Protein AF-A0AAD7MF07-F1 (afdb_monomer)

pLDDT: mean 73.56, std 19.22, range [38.62, 97.31]

Nearest PDB structures (foldseek):
  8fze-assembly1_w  TM=4.022E-01  e=9.368E+00  Escherichia coli

Foldseek 3Di:
DDDDDDDDDDDDDDDDDDDDDDDDDPDPDPPPDPPPDPPPVVVVVVVVVVVVVVVVVVVVVVVVVVVVVVVVVDPVVVVVCCVVCVVVVLLVVLLVVVLVQVPDPDDDDDDPPDPSCVSCVPRDHDDDPVVVPD

Structure (mmCIF, N/CA/C/O backbone):
data_AF-A0AAD7MF07-F1
#
_entry.id   AF-A0AAD7MF07-F1
#
loop_
_atom_site.group_PDB
_atom_site.id
_atom_site.type_symbol
_atom_site.label_atom_id
_atom_site.label_alt_id
_atom_site.label_comp_id
_atom_site.label_asym_id
_atom_site.label_entity_id
_atom_site.label_seq_id
_atom_site.pdbx_PDB_ins_code
_atom_site.Cartn_x
_atom_site.Cartn_y
_atom_site.Cartn_z
_atom_site.occupancy
_atom_site.B_iso_or_equiv
_atom_site.auth_seq_id
_atom_site.auth_comp_id
_atom_site.auth_asym_id
_atom_site.auth_atom_id
_atom_site.pdbx_PDB_model_num
ATOM 1 N N . MET A 1 1 ? -30.002 -49.829 -16.518 1.00 40.81 1 MET A N 1
ATOM 2 C CA . MET A 1 1 ? -28.915 -50.614 -17.142 1.00 40.81 1 MET A CA 1
ATOM 3 C C . MET A 1 1 ? -27.963 -51.000 -16.016 1.00 40.81 1 MET A C 1
ATOM 5 O O . MET A 1 1 ? -27.456 -50.100 -15.365 1.00 40.81 1 MET A O 1
ATOM 9 N N . ILE A 1 2 ? -27.848 -52.290 -15.692 1.00 48.66 2 ILE A N 1
ATOM 10 C CA . ILE A 1 2 ? -27.062 -52.847 -14.572 1.00 48.66 2 ILE A CA 1
ATOM 11 C C . ILE A 1 2 ? -26.135 -53.907 -15.175 1.00 48.66 2 ILE A C 1
ATOM 13 O O . ILE A 1 2 ? -26.689 -54.797 -15.810 1.00 48.66 2 ILE A O 1
ATOM 17 N N . ILE A 1 3 ? -24.810 -53.834 -14.960 1.00 43.62 3 ILE A N 1
ATOM 18 C CA . ILE A 1 3 ? -23.813 -54.937 -15.049 1.00 43.62 3 ILE A CA 1
ATOM 19 C C . ILE A 1 3 ? -22.625 -54.598 -14.090 1.00 43.62 3 ILE A C 1
ATOM 21 O O . ILE A 1 3 ? -22.372 -53.409 -13.895 1.00 43.62 3 ILE A O 1
ATOM 25 N N . PRO A 1 4 ? -21.954 -55.583 -13.436 1.00 46.69 4 PRO A N 1
ATOM 26 C CA . PRO A 1 4 ? -21.437 -55.481 -12.063 1.00 46.69 4 PRO A CA 1
ATOM 27 C C . PRO A 1 4 ? -19.895 -55.495 -11.883 1.00 46.69 4 PRO A C 1
ATOM 29 O O . PRO A 1 4 ? -19.124 -55.544 -12.834 1.00 46.69 4 PRO A O 1
ATOM 32 N N . THR A 1 5 ? -19.516 -55.471 -10.598 1.00 46.97 5 THR A N 1
ATOM 33 C CA . THR A 1 5 ? -18.254 -55.754 -9.882 1.00 46.97 5 THR A CA 1
ATOM 34 C C . THR A 1 5 ? -17.210 -56.671 -10.537 1.00 46.97 5 THR A C 1
ATOM 36 O O . THR A 1 5 ? -17.531 -57.773 -10.973 1.00 46.97 5 THR A O 1
ATOM 39 N N . ALA A 1 6 ? -15.929 -56.299 -10.380 1.00 46.38 6 ALA A N 1
ATOM 40 C CA . ALA A 1 6 ? -14.796 -57.226 -10.306 1.00 46.38 6 ALA A CA 1
ATOM 41 C C . ALA A 1 6 ? -13.878 -56.880 -9.111 1.00 46.38 6 ALA A C 1
ATOM 43 O O . ALA A 1 6 ? -13.458 -55.737 -8.939 1.00 46.38 6 ALA A O 1
ATOM 44 N N . GLN A 1 7 ? -13.623 -57.894 -8.281 1.00 48.31 7 GLN A N 1
ATOM 45 C CA . GLN A 1 7 ? -12.616 -57.966 -7.218 1.00 48.31 7 GLN A CA 1
ATOM 46 C C . GLN A 1 7 ? -11.201 -58.046 -7.812 1.00 48.31 7 GLN A C 1
ATOM 48 O O . GLN A 1 7 ? -11.035 -58.669 -8.857 1.00 48.31 7 GLN A O 1
ATOM 53 N N . ASN A 1 8 ? -10.182 -57.559 -7.095 1.00 43.56 8 ASN A N 1
ATOM 54 C CA . ASN A 1 8 ? -8.964 -58.352 -6.883 1.00 43.56 8 ASN A CA 1
ATOM 55 C C . ASN A 1 8 ? -8.132 -57.801 -5.717 1.00 43.56 8 ASN A C 1
ATOM 57 O O . ASN A 1 8 ? -7.810 -56.616 -5.684 1.00 43.56 8 ASN A O 1
ATOM 61 N N . GLY A 1 9 ? -7.794 -58.676 -4.770 1.00 38.62 9 GLY A N 1
ATOM 62 C CA . GLY A 1 9 ? -6.878 -58.405 -3.666 1.00 38.62 9 GLY A CA 1
ATOM 63 C C . GLY A 1 9 ? -5.569 -59.186 -3.790 1.00 38.62 9 GLY A C 1
ATOM 64 O O . GLY A 1 9 ? -5.500 -60.164 -4.526 1.00 38.62 9 GLY A O 1
ATOM 65 N N . ALA A 1 10 ? -4.563 -58.731 -3.042 1.00 46.41 10 ALA A N 1
ATOM 66 C CA . ALA A 1 10 ? -3.390 -59.447 -2.509 1.00 46.41 10 ALA A CA 1
ATOM 67 C C . ALA A 1 10 ? -2.619 -58.382 -1.696 1.00 46.41 10 ALA A C 1
ATOM 69 O O . ALA A 1 10 ? -2.257 -57.358 -2.264 1.00 46.41 10 ALA A O 1
ATOM 70 N N . ARG A 1 11 ? -2.538 -58.379 -0.357 1.00 39.69 11 ARG A N 1
ATOM 71 C CA . ARG A 1 11 ? -1.927 -59.331 0.595 1.00 39.69 11 ARG A CA 1
ATOM 72 C C . ARG A 1 11 ? -0.523 -59.766 0.169 1.00 39.69 11 ARG A C 1
ATOM 74 O O . ARG A 1 11 ? -0.373 -60.731 -0.569 1.00 39.69 11 ARG A O 1
ATOM 81 N N . ALA A 1 12 ? 0.471 -59.063 0.702 1.00 51.72 12 ALA A N 1
ATOM 82 C CA . ALA A 1 12 ? 1.787 -59.608 0.992 1.00 51.72 12 ALA A CA 1
ATOM 83 C C . ALA A 1 12 ? 2.045 -59.332 2.479 1.00 51.72 12 ALA A C 1
ATOM 85 O O . ALA A 1 12 ? 2.073 -58.179 2.907 1.00 51.72 12 ALA A O 1
ATOM 86 N N . GLU A 1 13 ? 2.092 -60.409 3.252 1.00 48.34 13 GLU A N 1
ATOM 87 C CA . GLU A 1 13 ? 2.632 -60.443 4.605 1.00 48.34 13 GLU A CA 1
ATOM 88 C C . GLU A 1 13 ? 4.133 -60.738 4.522 1.00 48.34 13 GLU A C 1
ATOM 90 O O . GLU A 1 13 ? 4.600 -61.295 3.528 1.00 48.34 13 GLU A O 1
ATOM 95 N N . ASP A 1 14 ? 4.790 -60.452 5.642 1.00 40.16 14 ASP A N 1
ATOM 96 C CA . ASP A 1 14 ? 5.921 -61.192 6.199 1.00 40.16 14 ASP A CA 1
ATOM 97 C C . ASP A 1 14 ? 7.337 -60.677 5.905 1.00 40.16 14 ASP A C 1
ATOM 99 O O . ASP A 1 14 ? 7.856 -60.783 4.795 1.00 40.16 14 ASP A O 1
ATOM 103 N N . SER A 1 15 ? 7.968 -60.171 6.966 1.00 51.28 15 SER A N 1
ATOM 104 C CA . SER A 1 15 ? 9.279 -60.663 7.396 1.00 51.28 15 SER A CA 1
ATOM 105 C C . SER A 1 15 ? 9.625 -60.068 8.763 1.00 51.28 15 SER A C 1
ATOM 107 O O . SER A 1 15 ? 10.018 -58.903 8.865 1.00 51.28 15 SER A O 1
ATOM 109 N N . ASP A 1 16 ? 9.462 -60.901 9.788 1.00 47.91 16 ASP A N 1
ATOM 110 C CA . ASP A 1 16 ? 10.098 -60.795 11.099 1.00 47.91 16 ASP A CA 1
ATOM 111 C C . ASP A 1 16 ? 11.630 -60.709 10.980 1.00 47.91 16 ASP A C 1
ATOM 113 O O . ASP A 1 16 ? 12.254 -61.487 10.255 1.00 47.91 16 ASP A O 1
ATOM 117 N N . ALA A 1 17 ? 12.242 -59.814 11.756 1.00 59.47 17 ALA A N 1
ATOM 118 C CA . ALA A 1 17 ? 13.630 -59.941 12.194 1.00 59.47 17 ALA A CA 1
ATOM 119 C C . ALA A 1 17 ? 13.834 -59.127 13.481 1.00 59.47 17 ALA A C 1
ATOM 121 O O . ALA A 1 17 ? 13.979 -57.906 13.442 1.00 59.47 17 ALA A O 1
ATOM 122 N N . GLU A 1 18 ? 13.833 -59.822 14.620 1.00 52.28 18 GLU A N 1
ATOM 123 C CA . GLU A 1 18 ? 14.383 -59.316 15.877 1.00 52.28 18 GLU A CA 1
ATOM 124 C C . GLU A 1 18 ? 15.909 -59.502 15.916 1.00 52.28 18 GLU A C 1
ATOM 126 O O . GLU A 1 18 ? 16.434 -60.535 15.496 1.00 52.28 18 GLU A O 1
ATOM 131 N N . GLY A 1 19 ? 16.585 -58.504 16.479 1.00 52.38 19 GLY A N 1
ATOM 132 C CA . GLY A 1 19 ? 17.928 -58.528 17.071 1.00 52.38 19 GLY A CA 1
ATOM 133 C C . GLY A 1 19 ? 18.051 -57.209 17.845 1.00 52.38 19 GLY A C 1
ATOM 134 O O . GLY A 1 19 ? 17.841 -56.151 17.255 1.00 52.38 19 GLY A O 1
ATOM 135 N N . ASP A 1 20 ? 18.136 -57.174 19.181 1.00 50.66 20 ASP A N 1
ATOM 136 C CA . ASP A 1 20 ? 19.318 -57.543 19.993 1.00 50.66 20 ASP A CA 1
ATOM 137 C C . ASP A 1 20 ? 20.582 -57.124 19.229 1.00 50.66 20 ASP A C 1
ATOM 139 O O . ASP A 1 20 ? 20.817 -57.612 18.132 1.00 50.66 20 ASP A O 1
ATOM 143 N N . ASP A 1 21 ? 21.273 -56.046 19.602 1.00 52.91 21 ASP A N 1
ATOM 144 C CA . ASP A 1 21 ? 22.216 -56.070 20.715 1.00 52.91 21 ASP A CA 1
ATOM 145 C C . ASP A 1 21 ? 22.357 -54.692 21.387 1.00 52.91 21 ASP A C 1
ATOM 147 O O . ASP A 1 21 ? 22.468 -53.648 20.735 1.00 52.91 21 ASP A O 1
ATOM 151 N N . GLY A 1 22 ? 22.425 -54.687 22.717 1.00 53.66 22 GLY A N 1
ATOM 152 C CA . GLY A 1 22 ? 22.810 -53.512 23.486 1.00 53.66 22 GLY A CA 1
ATOM 153 C C . GLY A 1 22 ? 24.294 -53.164 23.342 1.00 53.66 22 GLY A C 1
ATOM 154 O O . GLY A 1 22 ? 25.166 -54.024 23.452 1.00 53.66 22 GLY A O 1
ATOM 155 N N . VAL A 1 23 ? 24.591 -51.869 23.240 1.00 60.25 23 VAL A N 1
ATOM 156 C CA . VAL A 1 23 ? 25.826 -51.319 23.803 1.00 60.25 23 VAL A CA 1
ATOM 157 C C . VAL A 1 23 ? 25.534 -49.933 24.375 1.00 60.25 2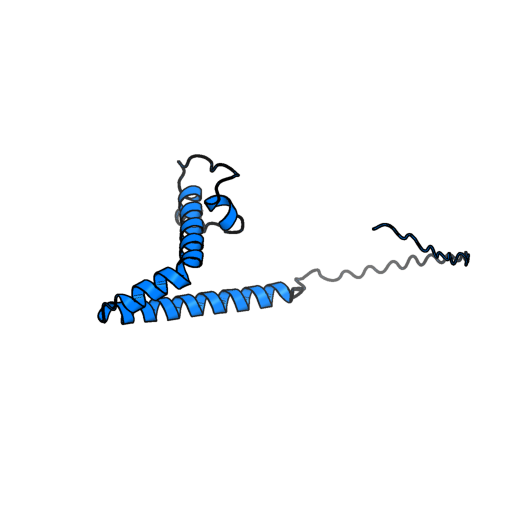3 VAL A C 1
ATOM 159 O O . VAL A 1 23 ? 25.189 -48.992 23.663 1.00 60.25 23 VAL A O 1
ATOM 162 N N . GLY A 1 24 ? 25.603 -49.845 25.703 1.00 56.31 24 GLY A N 1
ATOM 163 C CA . GLY A 1 24 ? 25.702 -48.577 26.408 1.00 56.31 24 GLY A CA 1
ATOM 164 C C . GLY A 1 24 ? 27.076 -47.983 26.135 1.00 56.31 24 GLY A C 1
ATOM 165 O O . GLY A 1 24 ? 28.092 -48.658 26.302 1.00 56.31 24 GLY A O 1
ATOM 166 N N . SER A 1 25 ? 27.091 -46.733 25.694 1.00 56.66 25 SER A N 1
ATOM 167 C CA . SER A 1 25 ? 28.286 -45.904 25.706 1.00 56.66 25 SER A CA 1
ATOM 168 C C . SER A 1 25 ? 27.936 -44.660 26.503 1.00 56.66 25 SER A C 1
ATOM 170 O O . SER A 1 25 ? 27.435 -43.679 25.958 1.00 56.66 25 SER A O 1
ATOM 172 N N . ASP A 1 26 ? 28.154 -44.759 27.810 1.00 61.94 26 ASP A N 1
ATOM 173 C CA . ASP A 1 26 ? 28.219 -43.623 28.719 1.00 61.94 26 ASP A CA 1
ATOM 174 C C . ASP A 1 26 ? 29.509 -42.859 28.371 1.00 61.94 26 ASP A C 1
ATOM 176 O O . ASP A 1 26 ? 30.583 -43.141 28.899 1.00 61.94 26 ASP A O 1
ATOM 180 N N . ASP A 1 27 ? 29.430 -41.976 27.374 1.00 63.97 27 ASP A N 1
ATOM 181 C CA . ASP A 1 27 ? 30.500 -41.030 27.052 1.00 63.97 27 ASP A CA 1
ATOM 182 C C . ASP A 1 27 ? 30.143 -39.684 27.689 1.00 63.97 27 ASP A C 1
ATOM 184 O O . ASP A 1 27 ? 29.394 -38.873 27.139 1.00 63.97 27 ASP A O 1
ATOM 188 N N . ASP A 1 28 ? 30.643 -39.497 28.911 1.00 61.38 28 ASP A N 1
ATOM 189 C CA . ASP A 1 28 ? 30.640 -38.240 29.655 1.00 61.38 28 ASP A CA 1
ATOM 190 C C . ASP A 1 28 ? 31.551 -37.214 28.957 1.00 61.38 28 ASP A C 1
ATOM 192 O O . ASP A 1 28 ? 32.673 -36.928 29.379 1.00 61.38 28 ASP A O 1
ATOM 196 N N . GLY A 1 29 ? 31.060 -36.653 27.855 1.00 56.62 29 GLY A N 1
ATOM 197 C CA . GLY A 1 29 ? 31.644 -35.500 27.187 1.00 56.62 29 GLY A CA 1
ATOM 198 C C . GLY A 1 29 ? 31.006 -34.202 27.675 1.00 56.62 29 GLY A C 1
ATOM 199 O O . GLY A 1 29 ? 30.127 -33.661 27.004 1.00 56.62 29 GLY A O 1
ATOM 200 N N . ASP A 1 30 ? 31.465 -33.674 28.815 1.00 58.44 30 ASP A N 1
ATOM 201 C CA . ASP A 1 30 ? 31.325 -32.251 29.169 1.00 58.44 30 ASP A CA 1
ATOM 202 C C . ASP A 1 30 ? 32.086 -31.412 28.131 1.00 58.44 30 ASP A C 1
ATOM 204 O O . ASP A 1 30 ? 33.245 -31.024 28.290 1.00 58.44 30 ASP A O 1
ATOM 208 N N . GLY A 1 31 ? 31.422 -31.194 27.002 1.00 49.06 31 GLY A N 1
ATOM 209 C CA . GLY A 1 31 ? 31.716 -30.131 26.069 1.00 49.06 31 GLY A CA 1
ATOM 210 C C . GLY A 1 31 ? 30.826 -28.951 26.407 1.00 49.06 31 GLY A C 1
ATOM 211 O O . GLY A 1 31 ? 29.798 -28.760 25.757 1.00 49.06 31 GLY A O 1
ATOM 212 N N . LEU A 1 32 ? 31.220 -28.164 27.410 1.00 55.81 32 LEU A N 1
ATOM 213 C CA . LEU A 1 32 ? 30.771 -26.791 27.627 1.00 55.81 32 LEU A CA 1
ATOM 214 C C . LEU A 1 32 ? 30.997 -25.967 26.345 1.00 55.81 32 LEU A C 1
ATOM 216 O O . LEU A 1 32 ? 31.983 -25.245 26.196 1.00 55.81 32 LEU A O 1
ATOM 220 N N . VAL A 1 33 ? 30.086 -26.100 25.383 1.00 55.91 33 VAL A N 1
ATOM 221 C CA . VAL A 1 33 ? 29.972 -25.189 24.256 1.00 55.91 33 VAL A CA 1
ATOM 222 C C . VAL A 1 33 ? 29.340 -23.923 24.801 1.00 55.91 33 VAL A C 1
ATOM 224 O O . VAL A 1 33 ? 28.160 -23.885 25.155 1.00 55.91 33 VAL A O 1
ATOM 227 N N . ASP A 1 34 ? 30.180 -22.900 24.928 1.00 49.91 34 ASP A N 1
ATOM 228 C CA . ASP A 1 34 ? 29.778 -21.519 25.135 1.00 49.91 34 ASP A CA 1
ATOM 229 C C . ASP A 1 34 ? 28.545 -21.241 24.268 1.00 49.91 34 ASP A C 1
ATOM 231 O O . ASP A 1 34 ? 28.625 -21.156 23.041 1.00 49.91 34 ASP A O 1
ATOM 235 N N . THR A 1 35 ? 27.370 -21.157 24.898 1.00 44.88 35 THR A N 1
ATOM 236 C CA . THR A 1 35 ? 26.106 -20.808 24.237 1.00 44.88 35 THR A CA 1
ATOM 237 C C . THR A 1 35 ? 26.094 -19.292 24.001 1.00 44.88 35 THR A C 1
ATOM 239 O O . THR A 1 35 ? 25.128 -18.583 24.267 1.00 44.88 35 THR A O 1
ATOM 242 N N . GLY A 1 36 ? 27.220 -18.777 23.512 1.00 44.47 36 GLY A N 1
ATOM 243 C CA . GLY A 1 36 ? 27.403 -17.461 22.952 1.00 44.47 36 GLY A CA 1
ATOM 244 C C . GLY A 1 36 ? 26.838 -17.471 21.546 1.00 44.47 36 GLY A C 1
ATOM 245 O O . GLY A 1 36 ? 27.566 -17.624 20.573 1.00 44.47 36 GLY A O 1
ATOM 246 N N . ASN A 1 37 ? 25.519 -17.303 21.452 1.00 49.41 37 ASN A N 1
ATOM 247 C CA . ASN A 1 37 ? 24.873 -16.715 20.284 1.00 49.41 37 ASN A CA 1
ATOM 248 C C . ASN A 1 37 ? 25.314 -17.332 18.941 1.00 49.41 37 ASN A C 1
ATOM 250 O O . ASN A 1 37 ? 25.694 -16.611 18.014 1.00 49.41 37 ASN A O 1
ATOM 254 N N . SER A 1 38 ? 25.221 -18.662 18.810 1.00 44.34 38 SER A N 1
ATOM 255 C CA . SER A 1 38 ? 24.988 -19.234 17.486 1.00 44.34 38 SER A CA 1
ATOM 256 C C . SER A 1 38 ? 23.627 -18.722 17.052 1.00 44.34 38 SER A C 1
ATOM 258 O O . SER A 1 38 ? 22.585 -19.286 17.379 1.00 44.34 38 SER A O 1
ATOM 260 N N . VAL A 1 39 ? 23.651 -17.576 16.372 1.00 53.12 39 VAL A N 1
ATOM 261 C CA . VAL A 1 39 ? 22.630 -17.188 15.419 1.00 53.12 39 VAL A CA 1
ATOM 262 C C . VAL A 1 39 ? 22.583 -18.352 14.441 1.00 53.12 39 VAL A C 1
ATOM 264 O O . VAL A 1 39 ? 23.296 -18.373 13.443 1.00 53.12 39 VAL A O 1
ATOM 267 N N . GLU A 1 40 ? 21.792 -19.374 14.766 1.00 48.88 40 GLU A N 1
ATOM 268 C CA . GLU A 1 40 ? 21.156 -20.174 13.743 1.00 48.88 40 GLU A CA 1
ATOM 269 C C . GLU A 1 40 ? 20.408 -19.151 12.901 1.00 48.88 40 GLU A C 1
ATOM 271 O O . GLU A 1 40 ? 19.330 -18.667 13.267 1.00 48.88 40 GLU A O 1
ATOM 276 N N . LEU A 1 41 ? 21.073 -18.724 11.827 1.00 54.22 41 LEU A N 1
ATOM 277 C CA . LEU A 1 41 ? 20.502 -17.979 10.728 1.00 54.22 41 LEU A CA 1
ATOM 278 C C . LEU A 1 41 ? 19.392 -18.884 10.230 1.00 54.22 41 LEU A C 1
ATOM 280 O O . LEU A 1 41 ? 19.621 -19.789 9.439 1.00 54.22 41 LEU A O 1
ATOM 284 N N . ASN A 1 42 ? 18.207 -18.741 10.815 1.00 54.12 42 ASN A N 1
ATOM 285 C CA . ASN A 1 42 ? 17.029 -19.426 10.351 1.00 54.12 42 ASN A CA 1
ATOM 286 C C . ASN A 1 42 ? 16.824 -18.865 8.942 1.00 54.12 42 ASN A C 1
ATOM 288 O O . ASN A 1 42 ? 16.424 -17.701 8.830 1.00 54.12 42 ASN A O 1
ATOM 292 N N . PRO A 1 43 ? 17.119 -19.626 7.874 1.00 57.69 43 PRO A N 1
ATOM 293 C CA . PRO A 1 43 ? 17.117 -19.081 6.519 1.00 57.69 43 PRO A CA 1
ATOM 294 C C . PRO A 1 43 ? 15.717 -18.574 6.140 1.00 57.69 43 PRO A C 1
ATOM 296 O O . PRO A 1 43 ? 15.564 -17.697 5.295 1.00 57.69 43 PRO A O 1
ATOM 299 N N . GLY A 1 44 ? 14.676 -19.065 6.826 1.00 61.78 44 GLY A N 1
ATOM 300 C CA . GLY A 1 44 ? 13.315 -18.558 6.707 1.00 61.78 44 GLY A CA 1
ATOM 301 C C . GLY A 1 44 ? 13.101 -17.166 7.312 1.00 61.78 44 GLY A C 1
ATOM 302 O O . GLY A 1 44 ? 12.239 -16.440 6.824 1.00 61.78 44 GLY A O 1
ATOM 303 N N . ARG A 1 45 ? 13.865 -16.761 8.338 1.00 70.50 45 ARG A N 1
ATOM 304 C CA . ARG A 1 45 ? 13.803 -15.403 8.912 1.00 70.50 45 ARG A CA 1
ATOM 305 C C . ARG A 1 45 ? 14.495 -14.379 8.025 1.00 70.50 45 ARG A C 1
ATOM 307 O O . ARG A 1 45 ? 13.911 -13.325 7.799 1.00 70.50 45 ARG A O 1
ATOM 314 N N . GLU A 1 46 ? 15.677 -14.697 7.504 1.00 71.00 46 GLU A N 1
ATOM 315 C CA . GLU A 1 46 ? 16.396 -13.807 6.580 1.00 71.00 46 GLU A CA 1
ATOM 316 C C . GLU A 1 46 ? 15.576 -13.591 5.305 1.00 71.00 46 GLU A C 1
ATOM 318 O O . GLU A 1 46 ? 15.277 -12.457 4.939 1.00 71.00 46 GLU A O 1
ATOM 323 N N . MET A 1 47 ? 15.056 -14.673 4.715 1.00 84.81 47 MET A N 1
ATOM 324 C CA . MET A 1 47 ? 14.198 -14.581 3.532 1.00 84.81 47 MET A CA 1
ATOM 325 C C . MET A 1 47 ? 12.873 -13.849 3.808 1.00 84.81 47 MET A C 1
ATOM 327 O O . MET A 1 47 ? 12.328 -13.193 2.918 1.00 84.81 47 MET A O 1
ATOM 331 N N . PHE A 1 48 ? 12.327 -13.958 5.025 1.00 89.62 48 PHE A N 1
ATOM 332 C CA . PHE A 1 48 ? 11.137 -13.206 5.426 1.00 89.62 48 PHE A CA 1
ATOM 333 C C . PHE A 1 48 ? 11.425 -11.706 5.525 1.00 89.62 48 PHE A C 1
ATOM 335 O O . PHE A 1 48 ? 10.668 -10.919 4.957 1.00 89.62 48 PHE A O 1
ATOM 342 N N . ASP A 1 49 ? 12.495 -11.317 6.221 1.00 91.75 49 ASP A N 1
ATOM 343 C CA . ASP A 1 49 ? 12.847 -9.913 6.443 1.00 91.75 49 ASP A CA 1
ATOM 344 C C . ASP A 1 49 ? 13.234 -9.211 5.139 1.00 91.75 49 ASP A C 1
ATOM 346 O O . ASP A 1 49 ? 12.717 -8.135 4.836 1.00 91.75 49 ASP A O 1
ATOM 350 N N . GLU A 1 50 ? 14.041 -9.862 4.299 1.00 92.50 50 GLU A N 1
ATOM 351 C CA . GLU A 1 50 ? 14.391 -9.363 2.967 1.00 92.50 50 GLU A CA 1
ATOM 352 C C . GLU A 1 50 ? 13.142 -9.143 2.110 1.00 92.50 50 GLU A C 1
ATOM 354 O O . GLU A 1 50 ? 12.960 -8.087 1.497 1.00 92.50 50 GLU A O 1
ATOM 359 N N . ARG A 1 51 ? 12.234 -10.126 2.093 1.00 92.50 51 ARG A N 1
ATOM 360 C CA . ARG A 1 51 ? 11.005 -10.053 1.301 1.00 92.50 51 ARG A CA 1
ATOM 361 C C . ARG A 1 51 ? 10.055 -8.983 1.826 1.00 92.50 51 ARG A C 1
ATOM 363 O O . ARG A 1 51 ? 9.466 -8.249 1.032 1.00 92.50 51 ARG A O 1
ATOM 370 N N . LEU A 1 52 ? 9.897 -8.880 3.144 1.00 91.94 52 LEU A N 1
ATOM 371 C CA . LEU A 1 52 ? 9.062 -7.857 3.762 1.00 91.94 52 LEU A CA 1
ATOM 372 C C . LEU A 1 52 ? 9.644 -6.460 3.515 1.00 91.94 52 LEU A C 1
ATOM 374 O O . LEU A 1 52 ? 8.901 -5.553 3.144 1.00 91.94 52 LEU A O 1
ATOM 378 N N . THR A 1 53 ? 10.963 -6.304 3.624 1.00 95.31 53 THR A N 1
ATOM 379 C CA . THR A 1 53 ? 11.682 -5.064 3.310 1.00 95.31 53 THR A CA 1
ATOM 380 C C . THR A 1 53 ? 11.495 -4.663 1.849 1.00 95.31 53 THR A C 1
ATOM 382 O O . THR A 1 53 ? 11.151 -3.513 1.568 1.00 95.31 53 THR A O 1
ATOM 385 N N . ALA A 1 54 ? 11.616 -5.606 0.912 1.00 95.19 54 ALA A N 1
ATOM 386 C CA . ALA A 1 54 ? 11.372 -5.356 -0.507 1.00 95.19 54 ALA A CA 1
ATOM 387 C C . ALA A 1 54 ? 9.924 -4.912 -0.781 1.00 95.19 54 ALA A C 1
ATOM 389 O O . ALA A 1 54 ? 9.690 -3.977 -1.554 1.00 95.19 54 ALA A O 1
ATOM 390 N N . TYR A 1 55 ? 8.939 -5.533 -0.120 1.00 94.56 55 TYR A N 1
ATOM 391 C CA . TYR A 1 55 ? 7.544 -5.102 -0.217 1.00 94.56 55 TYR A CA 1
ATOM 392 C C . TYR A 1 55 ? 7.320 -3.707 0.369 1.00 94.56 55 TYR A C 1
ATOM 394 O O . TYR A 1 55 ? 6.622 -2.906 -0.250 1.00 94.56 55 TYR A O 1
ATOM 402 N N . ILE A 1 56 ? 7.932 -3.384 1.512 1.00 95.38 56 ILE A N 1
ATOM 403 C CA . ILE A 1 56 ? 7.864 -2.042 2.106 1.00 95.38 56 ILE A CA 1
ATOM 404 C C . ILE A 1 56 ? 8.441 -1.003 1.144 1.00 95.38 56 ILE A C 1
ATOM 406 O O . ILE A 1 56 ? 7.814 0.034 0.930 1.00 95.38 56 ILE A O 1
ATOM 410 N N . GLN A 1 57 ? 9.600 -1.277 0.539 1.00 96.88 57 GLN A N 1
ATOM 411 C CA . GLN A 1 57 ? 10.215 -0.355 -0.413 1.00 96.88 57 GLN A CA 1
ATOM 412 C C . GLN A 1 57 ? 9.329 -0.157 -1.646 1.00 96.88 57 GLN A C 1
ATOM 414 O O . GLN A 1 57 ? 9.033 0.976 -2.010 1.00 96.88 57 GLN A O 1
ATOM 419 N N . THR A 1 58 ? 8.802 -1.249 -2.205 1.00 96.00 58 THR A N 1
ATOM 420 C CA . THR A 1 58 ? 7.869 -1.198 -3.340 1.00 96.00 58 THR A CA 1
ATOM 421 C C . THR A 1 58 ? 6.644 -0.339 -3.022 1.00 96.00 58 THR A C 1
ATOM 423 O O . THR A 1 58 ? 6.217 0.458 -3.851 1.00 96.00 58 THR A O 1
ATOM 426 N N . MET A 1 59 ? 6.072 -0.471 -1.819 1.00 95.62 59 MET A N 1
ATOM 427 C CA . MET A 1 59 ? 4.923 0.339 -1.401 1.00 95.62 59 MET A CA 1
ATOM 428 C C . MET A 1 59 ? 5.278 1.819 -1.252 1.00 95.62 59 MET A C 1
ATOM 430 O O . MET A 1 59 ? 4.461 2.662 -1.610 1.00 95.62 59 MET A O 1
ATOM 434 N N . ARG A 1 60 ? 6.472 2.147 -0.745 1.00 97.25 60 ARG A N 1
ATOM 435 C CA . ARG A 1 60 ? 6.940 3.538 -0.635 1.00 97.25 60 ARG A CA 1
ATOM 436 C C . ARG A 1 60 ? 7.100 4.177 -2.011 1.00 97.25 60 ARG A C 1
ATOM 438 O O . ARG A 1 60 ? 6.455 5.186 -2.272 1.00 97.25 60 ARG A O 1
ATOM 445 N N . ASP A 1 61 ? 7.837 3.524 -2.907 1.00 97.31 61 ASP A N 1
ATOM 446 C CA . ASP A 1 61 ? 8.051 4.011 -4.276 1.00 97.31 61 ASP A CA 1
ATOM 447 C C . ASP A 1 61 ? 6.721 4.141 -5.038 1.00 97.31 61 ASP A C 1
ATOM 449 O O . ASP A 1 61 ? 6.498 5.082 -5.804 1.00 97.31 61 ASP A O 1
ATOM 453 N N . PHE A 1 62 ? 5.796 3.205 -4.805 1.00 95.06 62 PHE A N 1
ATOM 454 C CA . PHE A 1 62 ? 4.459 3.259 -5.379 1.00 95.06 62 PHE A CA 1
ATOM 455 C C . PHE A 1 62 ? 3.649 4.454 -4.864 1.00 95.06 62 PHE A C 1
ATOM 457 O O . PHE A 1 62 ? 3.031 5.150 -5.670 1.00 95.06 62 PHE A O 1
ATOM 464 N N . CYS A 1 63 ? 3.664 4.724 -3.555 1.00 95.88 63 CYS A N 1
ATOM 465 C CA . CYS A 1 63 ? 3.013 5.898 -2.972 1.00 95.88 63 CYS A CA 1
ATOM 466 C C . CYS A 1 63 ? 3.570 7.203 -3.558 1.00 95.88 63 CYS A C 1
ATOM 468 O O . CYS A 1 63 ? 2.780 8.051 -3.973 1.00 95.88 63 CYS A O 1
ATOM 470 N N . ASP A 1 64 ? 4.892 7.323 -3.693 1.00 96.56 64 ASP A N 1
ATOM 471 C CA . ASP A 1 64 ? 5.535 8.488 -4.318 1.00 96.56 64 ASP A CA 1
ATOM 472 C C . ASP A 1 64 ? 5.069 8.667 -5.777 1.00 96.56 64 ASP A C 1
ATOM 474 O O . ASP A 1 64 ? 4.738 9.770 -6.231 1.00 96.56 64 ASP A O 1
ATOM 478 N N . GLY A 1 65 ? 4.950 7.561 -6.518 1.00 95.31 65 GLY A N 1
ATOM 479 C CA . GLY A 1 65 ? 4.374 7.547 -7.860 1.00 95.31 65 GLY A CA 1
ATOM 480 C C . GLY A 1 65 ? 2.910 8.001 -7.891 1.00 95.31 65 GLY A C 1
ATOM 481 O O . GLY A 1 65 ? 2.530 8.790 -8.759 1.00 95.31 65 GLY A O 1
ATOM 482 N N . LEU A 1 66 ? 2.081 7.555 -6.942 1.00 94.50 66 LEU A N 1
ATOM 483 C CA . LEU A 1 66 ? 0.678 7.970 -6.833 1.00 94.50 66 LEU A CA 1
ATOM 484 C C . LEU A 1 66 ? 0.537 9.469 -6.540 1.00 94.50 66 LEU A C 1
ATOM 486 O O . LEU A 1 66 ? -0.348 10.121 -7.102 1.00 94.50 66 LEU A O 1
A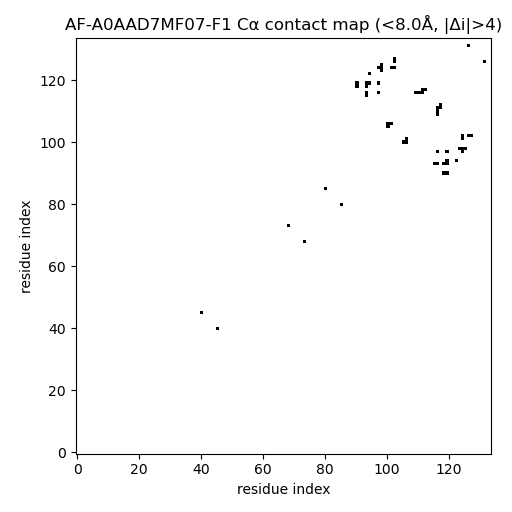TOM 490 N N . GLU A 1 67 ? 1.418 10.043 -5.719 1.00 94.56 67 GLU A N 1
ATOM 491 C CA . GLU A 1 67 ? 1.445 11.489 -5.474 1.00 94.56 67 GLU A CA 1
ATOM 492 C C . GLU A 1 67 ? 1.730 12.278 -6.753 1.00 94.56 67 GLU A C 1
ATOM 494 O O . GLU A 1 67 ? 1.107 13.314 -7.010 1.00 94.56 67 GLU A O 1
ATOM 499 N N . TYR A 1 68 ? 2.620 11.763 -7.603 1.00 94.12 68 TYR A N 1
ATOM 500 C CA . TYR A 1 68 ? 2.845 12.335 -8.924 1.00 94.12 68 TYR A CA 1
ATOM 501 C C . TYR A 1 68 ? 1.605 12.197 -9.821 1.00 94.12 68 TYR A C 1
ATOM 503 O O . TYR A 1 68 ? 1.191 13.178 -10.446 1.00 94.12 68 TYR A O 1
ATOM 511 N N . GLN A 1 69 ? 0.959 11.023 -9.832 1.00 92.75 69 GLN A N 1
ATOM 512 C CA . GLN A 1 69 ? -0.254 10.772 -10.623 1.00 92.75 69 GLN A CA 1
ATOM 513 C C . GLN A 1 69 ? -1.430 11.675 -10.227 1.00 92.75 69 GLN A C 1
ATOM 515 O O . GLN A 1 69 ? -2.221 12.077 -11.084 1.00 92.75 69 GLN A O 1
ATOM 520 N N . ARG A 1 70 ? -1.521 12.087 -8.955 1.00 93.19 70 ARG A N 1
ATOM 521 C CA . ARG A 1 70 ? -2.557 13.011 -8.462 1.00 93.19 70 ARG A CA 1
ATOM 522 C C . ARG A 1 70 ? -2.628 14.319 -9.264 1.00 93.19 70 ARG A C 1
ATOM 524 O O . ARG A 1 70 ? -3.706 14.900 -9.375 1.00 93.19 70 ARG A O 1
ATOM 531 N N . LYS A 1 71 ? -1.515 14.770 -9.855 1.00 94.94 71 LYS A N 1
ATOM 532 C CA . LYS A 1 71 ? -1.455 15.990 -10.683 1.00 94.94 71 LYS A CA 1
ATOM 533 C C . LYS A 1 71 ? -2.273 15.885 -11.973 1.00 94.94 71 LYS A C 1
ATOM 535 O O . LYS A 1 71 ? -2.750 16.904 -12.460 1.00 94.94 71 LYS A O 1
ATOM 540 N N . PHE A 1 72 ? -2.445 14.678 -12.506 1.00 93.56 72 PHE A N 1
ATOM 541 C CA . PHE A 1 72 ? -3.142 14.442 -13.773 1.00 93.56 72 PHE A CA 1
ATOM 542 C C . PHE A 1 72 ? -4.648 14.229 -13.599 1.00 93.56 72 PHE A C 1
ATOM 544 O O . PHE A 1 72 ? -5.381 14.324 -14.578 1.00 93.56 72 PHE A O 1
ATOM 551 N N . GLN A 1 73 ? -5.111 13.962 -12.370 1.00 90.81 73 GLN A N 1
ATOM 552 C CA . GLN A 1 73 ? -6.529 13.762 -12.037 1.00 90.81 73 GLN A CA 1
ATOM 553 C C . GLN A 1 73 ? -7.242 12.732 -12.943 1.00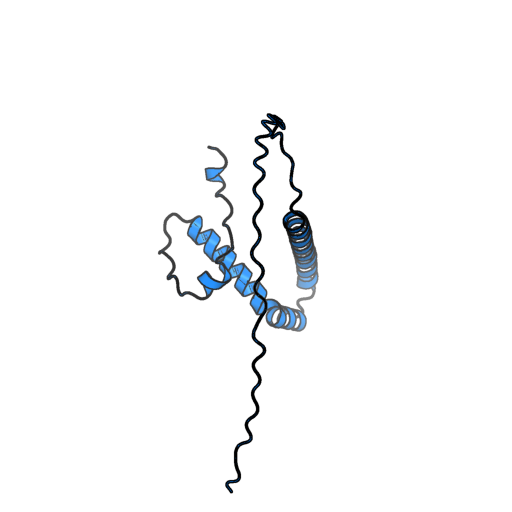 90.81 73 GLN A C 1
ATOM 555 O O . GLN A 1 73 ? -8.425 12.871 -13.253 1.00 90.81 73 GLN A O 1
ATOM 560 N N . ASP A 1 74 ? -6.530 11.684 -13.370 1.00 95.50 74 ASP A N 1
ATOM 561 C CA . ASP A 1 74 ? -7.085 10.658 -14.256 1.00 95.50 74 ASP A CA 1
ATOM 562 C C . ASP A 1 74 ? -8.009 9.688 -13.490 1.00 95.50 74 ASP A C 1
ATOM 564 O O . ASP A 1 74 ? -7.575 8.861 -12.682 1.00 95.50 74 ASP A O 1
ATOM 568 N N . SER A 1 75 ? -9.308 9.763 -13.785 1.00 93.56 75 SER A N 1
ATOM 569 C CA . SER A 1 75 ? -10.348 8.920 -13.183 1.00 93.56 75 SER A CA 1
ATOM 570 C C . SER A 1 75 ? -10.302 7.453 -13.627 1.00 93.56 75 SER A C 1
ATOM 572 O O . SER A 1 75 ? -10.779 6.576 -12.899 1.00 93.56 75 SER A O 1
ATOM 574 N N . ARG A 1 76 ? -9.725 7.151 -14.798 1.00 96.00 76 ARG A N 1
ATOM 575 C CA . ARG A 1 76 ? -9.555 5.775 -15.294 1.00 96.00 76 ARG A CA 1
ATOM 576 C C . ARG A 1 76 ? -8.457 5.067 -14.522 1.00 96.00 76 ARG A C 1
ATOM 578 O O . ARG A 1 76 ? -8.606 3.895 -14.164 1.00 96.00 76 ARG A O 1
ATOM 585 N N . PHE A 1 77 ? -7.373 5.789 -14.249 1.00 93.56 77 PHE A N 1
ATOM 586 C CA . PHE A 1 77 ? -6.304 5.286 -13.401 1.00 93.56 77 PHE A CA 1
ATOM 587 C C . PHE A 1 77 ? -6.812 5.043 -11.977 1.00 93.56 77 PHE A C 1
ATOM 589 O O . PHE A 1 77 ? -6.610 3.949 -11.451 1.00 93.56 77 PHE A O 1
ATOM 596 N N . LEU A 1 78 ? -7.576 5.983 -11.406 1.00 94.69 78 LEU A N 1
ATOM 597 C CA . LEU A 1 78 ? -8.201 5.801 -10.091 1.00 94.69 78 LEU A CA 1
ATOM 598 C C . LEU A 1 78 ? -9.116 4.564 -10.044 1.00 94.69 78 LEU A C 1
ATOM 600 O O . LEU A 1 78 ? -8.954 3.725 -9.164 1.00 94.69 78 LEU A O 1
ATOM 604 N N . ASN A 1 79 ? -9.995 4.377 -11.034 1.00 96.00 79 ASN A N 1
ATOM 605 C CA . ASN A 1 79 ? -10.845 3.179 -11.120 1.00 96.00 79 ASN A CA 1
ATOM 606 C C . ASN A 1 79 ? -10.031 1.879 -11.199 1.00 96.00 79 ASN A C 1
ATOM 608 O O . ASN A 1 79 ? -10.414 0.849 -10.644 1.00 96.00 79 ASN A O 1
ATOM 612 N N . THR A 1 80 ? -8.909 1.907 -11.919 1.00 95.50 80 THR A N 1
ATOM 613 C CA . THR A 1 80 ? -8.015 0.748 -12.027 1.00 95.50 80 THR A CA 1
ATOM 614 C C . THR A 1 80 ? -7.377 0.441 -10.677 1.00 95.50 80 THR A C 1
ATOM 616 O O . THR A 1 80 ? -7.354 -0.721 -10.270 1.00 95.50 80 THR A O 1
ATOM 619 N N . LEU A 1 81 ? -6.912 1.474 -9.973 1.00 94.81 81 LEU A N 1
ATOM 620 C CA . LEU A 1 81 ? -6.325 1.362 -8.644 1.00 94.81 81 LEU A CA 1
ATOM 621 C C . LEU A 1 81 ? -7.328 0.804 -7.631 1.00 94.81 81 LEU A C 1
ATOM 623 O O . LEU A 1 81 ? -7.001 -0.132 -6.909 1.00 94.81 81 LEU A O 1
ATOM 627 N N . GLU A 1 82 ? -8.555 1.320 -7.612 1.00 94.81 82 GLU A N 1
ATOM 628 C CA . GLU A 1 82 ? -9.615 0.841 -6.723 1.00 94.81 82 GLU A CA 1
ATOM 629 C C . GLU A 1 82 ? -9.976 -0.614 -7.023 1.00 94.81 82 GLU A C 1
ATOM 631 O O . GLU A 1 82 ? -10.042 -1.438 -6.112 1.00 94.81 82 GLU A O 1
ATOM 636 N N . ARG A 1 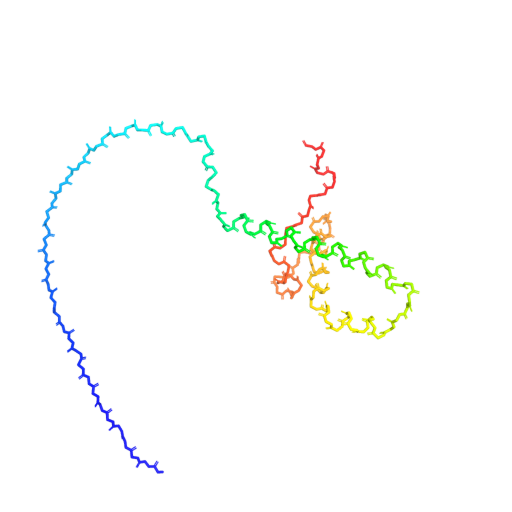83 ? -10.139 -0.974 -8.302 1.00 96.25 83 ARG A N 1
ATOM 637 C CA . ARG A 1 83 ? -10.520 -2.336 -8.692 1.00 96.25 83 ARG A CA 1
ATOM 638 C C . ARG A 1 83 ? -9.438 -3.366 -8.376 1.00 96.25 83 ARG A C 1
ATOM 640 O O . ARG A 1 83 ? -9.761 -4.437 -7.873 1.00 96.25 83 ARG A O 1
ATOM 647 N N . GLN A 1 84 ? -8.178 -3.069 -8.693 1.00 96.06 84 GLN A N 1
ATOM 648 C CA . GLN A 1 84 ? -7.072 -4.010 -8.475 1.00 96.06 84 GLN A CA 1
ATOM 649 C C . GLN A 1 84 ? -6.578 -3.997 -7.022 1.00 96.06 84 GLN A C 1
ATOM 651 O O . GLN A 1 84 ? -6.150 -5.023 -6.501 1.00 96.06 84 GLN A O 1
ATOM 656 N N . GLY A 1 85 ? -6.659 -2.848 -6.351 1.00 93.94 85 GLY A N 1
ATOM 657 C CA . GLY A 1 85 ? -6.174 -2.648 -4.988 1.00 93.94 85 GLY A CA 1
ATOM 658 C C . GLY A 1 85 ? -7.197 -2.938 -3.890 1.00 93.94 85 GLY A C 1
ATOM 659 O O . GLY A 1 85 ? -6.802 -3.009 -2.730 1.00 93.94 85 GLY A O 1
ATOM 660 N N . ALA A 1 86 ? -8.483 -3.139 -4.204 1.00 93.88 86 ALA A N 1
ATOM 661 C CA . ALA A 1 86 ? -9.558 -3.266 -3.209 1.00 93.88 86 ALA A CA 1
ATOM 662 C C . ALA A 1 86 ? -9.236 -4.222 -2.047 1.00 93.88 86 ALA A C 1
ATOM 664 O O . ALA A 1 86 ? -9.441 -3.882 -0.884 1.00 93.88 86 ALA A O 1
ATOM 665 N N . GLY A 1 87 ? -8.724 -5.422 -2.340 1.00 93.00 87 GLY A N 1
ATOM 666 C CA . GLY A 1 87 ? -8.373 -6.399 -1.303 1.00 93.00 87 GLY A CA 1
ATOM 667 C C . GLY A 1 87 ? -7.229 -5.924 -0.405 1.00 93.00 87 GLY A C 1
ATOM 668 O O . GLY A 1 87 ? -7.300 -6.062 0.815 1.00 93.00 87 GLY A O 1
ATOM 669 N N . PHE A 1 88 ? -6.210 -5.311 -1.006 1.00 92.50 88 PHE A N 1
ATOM 670 C CA . PHE A 1 88 ? -5.068 -4.757 -0.288 1.00 92.50 88 PHE A CA 1
ATOM 671 C C . PHE A 1 88 ? -5.474 -3.572 0.596 1.00 92.50 88 PHE A C 1
ATOM 673 O O . PHE A 1 88 ? -5.137 -3.555 1.778 1.00 92.50 88 PHE A O 1
ATOM 680 N N . PHE A 1 89 ? -6.261 -2.628 0.072 1.00 93.62 89 PHE A N 1
ATOM 681 C CA . PHE A 1 89 ? -6.751 -1.491 0.855 1.00 93.62 89 PHE A CA 1
ATOM 682 C C . PHE A 1 89 ? -7.622 -1.945 2.029 1.00 93.62 89 PHE A C 1
ATOM 684 O O . PHE A 1 89 ? -7.414 -1.488 3.150 1.00 93.62 89 PHE A O 1
ATOM 691 N N . ARG A 1 90 ? -8.506 -2.932 1.824 1.00 93.00 90 ARG A N 1
ATOM 692 C CA . ARG A 1 90 ? -9.291 -3.535 2.915 1.00 93.00 90 ARG A CA 1
ATOM 693 C C . ARG A 1 90 ? -8.405 -4.184 3.979 1.00 93.00 90 ARG A C 1
ATOM 695 O O . ARG A 1 90 ? -8.692 -4.061 5.167 1.00 93.00 90 ARG A O 1
ATOM 702 N N . LEU A 1 91 ? -7.344 -4.890 3.586 1.00 92.44 91 LEU A N 1
ATOM 703 C CA . LEU A 1 91 ? -6.382 -5.454 4.538 1.00 92.44 91 LEU A CA 1
ATOM 704 C C . LEU A 1 91 ? -5.691 -4.342 5.342 1.00 92.44 91 LEU A C 1
ATOM 706 O O . LEU A 1 91 ? -5.673 -4.406 6.570 1.00 92.44 91 LEU A O 1
ATOM 710 N N . ALA A 1 92 ? -5.188 -3.305 4.669 1.00 92.25 92 ALA A N 1
ATOM 711 C CA . ALA A 1 92 ? -4.525 -2.173 5.310 1.00 92.25 92 ALA A CA 1
ATOM 712 C C . ALA A 1 92 ? -5.450 -1.446 6.302 1.00 92.25 92 ALA A C 1
ATOM 714 O O . ALA A 1 92 ? -5.061 -1.191 7.443 1.00 92.25 92 ALA A O 1
ATOM 715 N N . GLU A 1 93 ? -6.699 -1.180 5.914 1.00 91.94 93 GLU A N 1
ATOM 716 C CA . GLU A 1 93 ? -7.713 -0.582 6.787 1.00 91.94 93 GLU A CA 1
ATOM 717 C C . GLU A 1 93 ? -8.000 -1.439 8.022 1.00 91.94 93 GLU A C 1
ATOM 719 O O . GLU A 1 93 ? -8.118 -0.905 9.128 1.00 91.94 93 GLU A O 1
ATOM 724 N N . ASN A 1 94 ? -8.073 -2.765 7.865 1.00 90.50 94 ASN A N 1
ATOM 725 C CA . ASN A 1 94 ? -8.278 -3.684 8.983 1.00 90.50 94 ASN A CA 1
ATOM 726 C C . ASN A 1 94 ? -7.094 -3.665 9.960 1.00 90.50 94 ASN A C 1
ATOM 728 O O . ASN A 1 94 ? -7.316 -3.587 11.171 1.00 90.50 94 ASN A O 1
ATOM 732 N N . CYS A 1 95 ? -5.857 -3.662 9.453 1.00 90.50 95 CYS A N 1
ATOM 733 C CA . CYS A 1 95 ? -4.648 -3.546 10.273 1.00 90.50 95 CYS A CA 1
ATOM 734 C C . CYS A 1 95 ? -4.619 -2.220 11.052 1.00 90.50 95 CYS A C 1
ATOM 736 O O . CYS A 1 95 ? -4.473 -2.226 12.273 1.00 90.50 95 CYS A O 1
ATOM 738 N N . LEU A 1 96 ? -4.863 -1.087 10.383 1.00 90.00 96 LEU A N 1
ATOM 739 C CA . LEU A 1 96 ? -4.902 0.237 11.021 1.00 90.00 96 LEU A CA 1
ATOM 740 C C . LEU A 1 96 ? -6.069 0.379 12.009 1.00 90.00 96 LEU A C 1
ATOM 742 O O . LEU A 1 96 ? -5.950 1.019 13.052 1.00 90.00 96 LEU A O 1
ATOM 746 N N . SER A 1 97 ? -7.223 -0.216 11.703 1.00 88.00 97 SER A N 1
ATOM 74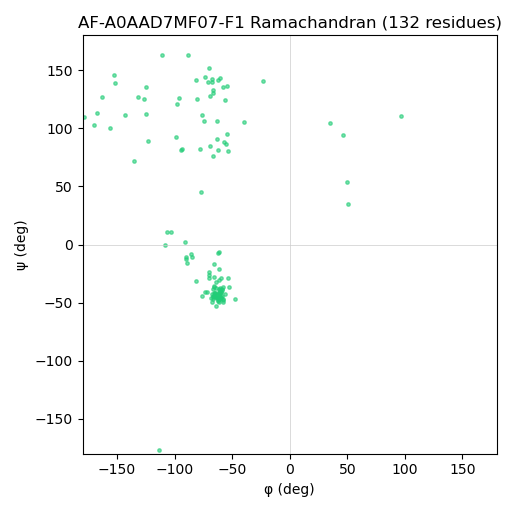7 C CA . SER A 1 97 ? -8.364 -0.275 12.620 1.00 88.00 97 SER A CA 1
ATOM 748 C C . SER A 1 97 ? -8.028 -1.069 13.880 1.00 88.00 97 SER A C 1
ATOM 750 O O . SER A 1 97 ? -8.362 -0.628 14.981 1.00 88.00 97 SER A O 1
ATOM 752 N N . ARG A 1 98 ? -7.352 -2.216 13.734 1.00 85.69 98 ARG A N 1
ATOM 753 C CA . ARG A 1 98 ? -6.866 -3.007 14.867 1.00 85.69 98 ARG A CA 1
ATOM 754 C C . ARG A 1 98 ? -5.881 -2.198 15.707 1.00 85.69 98 ARG A C 1
ATOM 756 O O . ARG A 1 98 ? -6.065 -2.127 16.915 1.00 85.69 98 ARG A O 1
ATOM 763 N N . GLU A 1 99 ? -4.915 -1.538 15.076 1.00 87.75 99 GLU A N 1
ATOM 764 C CA . GLU A 1 99 ? -3.932 -0.701 15.768 1.00 87.75 99 GLU A CA 1
ATOM 765 C C . GLU A 1 99 ? -4.596 0.410 16.587 1.00 87.75 99 GLU A C 1
ATOM 767 O O . GLU A 1 99 ? -4.331 0.548 17.779 1.00 87.75 99 GLU A O 1
ATOM 772 N N . ARG A 1 100 ? -5.529 1.156 15.980 1.00 86.31 100 ARG A N 1
ATOM 773 C CA . ARG A 1 100 ? -6.281 2.210 16.677 1.00 86.31 100 ARG A CA 1
ATOM 774 C C . ARG A 1 100 ? -7.048 1.670 17.877 1.00 86.31 100 ARG A C 1
ATOM 776 O O . ARG A 1 100 ? -7.092 2.342 18.900 1.00 86.31 100 ARG A O 1
ATOM 783 N N . ARG A 1 101 ? -7.639 0.478 17.765 1.00 81.25 101 ARG A N 1
ATOM 784 C CA . ARG A 1 101 ? -8.365 -0.171 18.865 1.00 81.25 101 ARG A CA 1
ATOM 785 C C . ARG A 1 101 ? -7.435 -0.612 19.988 1.00 81.25 101 ARG A C 1
ATOM 787 O O . ARG A 1 101 ? -7.733 -0.322 21.137 1.00 81.25 101 ARG A O 1
ATOM 794 N N . THR A 1 102 ? -6.307 -1.245 19.664 1.00 81.25 102 THR A N 1
ATOM 795 C CA . THR A 1 102 ? -5.293 -1.639 20.656 1.00 81.25 102 THR A CA 1
ATOM 796 C C . THR A 1 102 ? -4.720 -0.430 21.391 1.00 81.25 102 THR A C 1
ATOM 798 O O . THR A 1 102 ? -4.527 -0.489 22.599 1.00 81.25 102 THR A O 1
ATOM 801 N N . ASN A 1 103 ? -4.502 0.674 20.679 1.00 80.00 103 ASN A N 1
ATOM 802 C CA . ASN A 1 103 ? -3.901 1.883 21.241 1.00 80.00 103 ASN A CA 1
ATOM 803 C C . ASN A 1 103 ? -4.930 2.807 21.919 1.00 80.00 103 ASN A C 1
ATOM 805 O O . ASN A 1 103 ? -4.548 3.778 22.567 1.00 80.00 103 ASN A O 1
ATOM 809 N N . SER A 1 104 ? -6.229 2.522 21.783 1.00 77.38 104 SER A N 1
ATOM 810 C CA . SER A 1 104 ? -7.297 3.250 22.470 1.00 77.38 104 SER A CA 1
ATOM 811 C C . SER A 1 104 ? -7.718 2.481 23.718 1.00 77.38 104 SER A C 1
ATOM 813 O O . SER A 1 104 ? -8.241 1.375 23.625 1.00 77.38 104 SER A O 1
ATOM 815 N N . THR A 1 105 ? -7.599 3.099 24.892 1.00 64.06 105 THR A N 1
ATOM 816 C CA . THR A 1 105 ? -8.058 2.553 26.187 1.00 64.06 105 THR A CA 1
ATOM 817 C C . THR A 1 105 ? -9.569 2.298 26.271 1.00 64.06 105 THR A C 1
ATOM 819 O O . THR A 1 105 ? -10.043 1.725 27.248 1.00 64.06 105 THR A O 1
ATOM 822 N N . CYS A 1 106 ? -10.340 2.700 25.258 1.00 55.69 106 CYS A N 1
ATOM 823 C CA . CYS A 1 106 ? -11.791 2.566 25.203 1.00 55.69 106 CYS A CA 1
ATOM 824 C C . CYS A 1 106 ? -12.230 2.055 23.823 1.00 55.69 106 CYS A C 1
ATOM 826 O O . CYS A 1 106 ? -12.764 2.803 23.007 1.00 55.69 106 CYS A O 1
ATOM 828 N N . SER A 1 107 ? -11.974 0.781 23.520 1.00 60.12 107 SER A N 1
ATOM 829 C CA . SER A 1 107 ? -12.628 0.123 22.388 1.00 60.12 107 SER A CA 1
ATOM 830 C C . SER A 1 107 ? -13.328 -1.153 22.842 1.00 60.12 107 SER A C 1
ATOM 832 O O . SER A 1 107 ? -12.803 -1.916 23.650 1.00 60.12 107 SER A O 1
ATOM 834 N N . ALA A 1 108 ? -14.562 -1.344 22.365 1.00 63.88 108 ALA A N 1
ATOM 835 C CA . ALA A 1 108 ? -15.326 -2.556 22.619 1.00 63.88 108 ALA A CA 1
ATOM 836 C C . ALA A 1 108 ? -14.535 -3.768 22.109 1.00 63.88 108 ALA A C 1
ATOM 838 O O . ALA A 1 108 ? -13.964 -3.723 21.014 1.00 63.88 108 ALA A O 1
ATOM 839 N N . ALA A 1 109 ? -14.492 -4.836 22.911 1.00 63.31 109 ALA A N 1
ATOM 840 C CA . ALA A 1 109 ? -13.796 -6.058 22.539 1.00 63.31 109 ALA A CA 1
ATOM 841 C C . ALA A 1 109 ? -14.354 -6.570 21.197 1.00 63.31 109 ALA A C 1
ATOM 843 O O . ALA A 1 109 ? -15.572 -6.735 21.078 1.00 63.31 109 ALA A O 1
ATOM 844 N N . PRO A 1 110 ? -13.503 -6.779 20.176 1.00 64.81 110 PRO A N 1
ATOM 845 C CA . PRO A 1 110 ? -13.974 -7.223 18.875 1.00 64.81 110 PRO A CA 1
ATOM 846 C C . PRO A 1 110 ? -14.632 -8.589 18.998 1.00 64.81 110 PRO A C 1
ATOM 848 O O . PRO A 1 110 ? -14.150 -9.466 19.720 1.00 64.81 110 PRO A O 1
ATOM 851 N N . THR A 1 111 ? -15.717 -8.788 18.256 1.00 68.12 111 THR A N 1
ATOM 852 C CA . THR A 1 111 ? -16.290 -10.122 18.145 1.00 68.12 111 THR A CA 1
ATOM 853 C C . THR A 1 111 ? -15.297 -11.002 17.382 1.00 68.12 111 THR A C 1
ATOM 855 O O . THR A 1 111 ? -14.734 -10.608 16.355 1.00 68.12 111 THR A O 1
ATOM 858 N N . THR A 1 112 ? -15.034 -12.202 17.897 1.00 62.09 112 THR A N 1
ATOM 859 C CA . THR A 1 112 ? 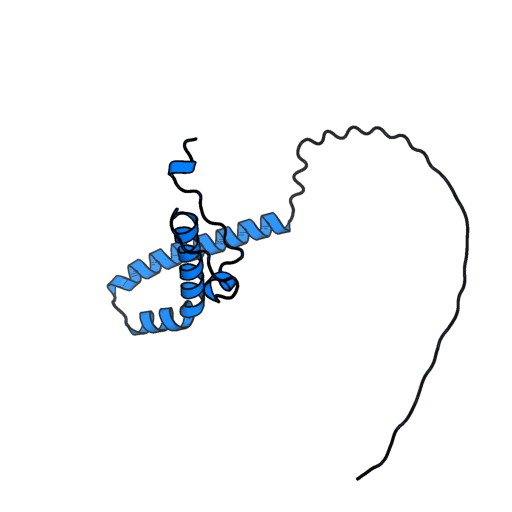-14.048 -13.145 17.337 1.00 62.09 112 THR A CA 1
ATOM 860 C C . THR A 1 112 ? -14.387 -13.618 15.918 1.00 62.09 112 THR A C 1
ATOM 862 O O . THR A 1 112 ? -13.557 -14.249 15.272 1.00 62.09 112 THR A O 1
ATOM 865 N N . TRP A 1 113 ? -15.574 -13.274 15.410 1.00 62.50 113 TRP A N 1
ATOM 866 C CA . TRP A 1 113 ? -16.106 -13.684 14.109 1.00 62.50 113 TRP A CA 1
ATOM 867 C C . TRP A 1 113 ? -16.151 -12.564 13.063 1.00 62.50 113 TRP A C 1
ATOM 869 O O . TRP A 1 113 ? -16.564 -12.802 11.928 1.00 62.50 113 TRP A O 1
ATOM 879 N N . GLU A 1 114 ? -15.735 -11.341 13.399 1.00 70.12 114 GLU A N 1
ATOM 880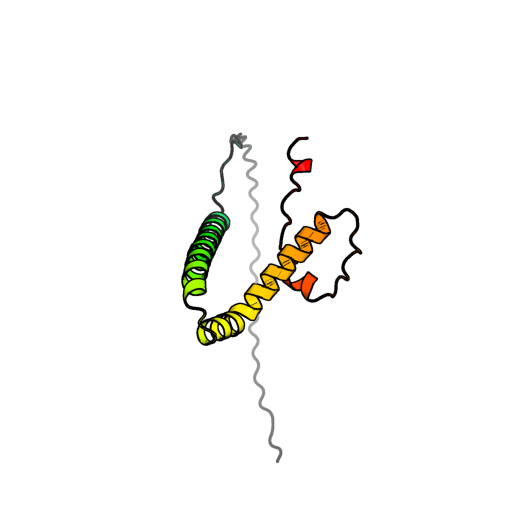 C CA . GLU A 1 114 ? -15.679 -10.259 12.418 1.00 70.12 114 GLU A CA 1
ATOM 881 C C . GLU A 1 114 ? -14.619 -10.536 11.346 1.00 70.12 114 GLU A C 1
ATOM 883 O O . GLU A 1 114 ? -13.449 -10.792 11.636 1.00 70.12 114 GLU A O 1
ATOM 888 N N . GLN A 1 115 ? -15.010 -10.409 10.077 1.00 65.88 115 GLN A N 1
ATOM 889 C CA . GLN A 1 115 ? -14.112 -10.604 8.934 1.00 65.88 115 GLN A CA 1
ATOM 890 C C . GLN A 1 115 ? -12.916 -9.632 8.963 1.00 65.88 115 GLN A C 1
ATOM 892 O O . GLN A 1 115 ? -11.817 -9.963 8.517 1.00 65.88 115 GLN A O 1
ATOM 897 N N . SER A 1 116 ? -13.111 -8.454 9.561 1.00 66.81 116 SER A N 1
ATOM 898 C CA . SER A 1 116 ? -12.064 -7.469 9.841 1.00 66.81 116 SER A CA 1
ATOM 899 C C . SER A 1 116 ? -11.035 -7.966 10.860 1.00 66.81 116 SER A C 1
ATOM 901 O O . SER A 1 116 ? -9.847 -7.677 10.729 1.00 66.81 116 SER A O 1
ATOM 903 N N . THR A 1 117 ? -11.472 -8.745 11.853 1.00 68.19 117 THR A N 1
ATOM 904 C CA . THR A 1 117 ? -10.597 -9.399 12.833 1.00 68.19 117 THR A CA 1
ATOM 905 C C . THR A 1 117 ? -9.827 -10.540 12.175 1.00 68.19 117 THR A C 1
ATOM 907 O O . THR A 1 117 ? -8.623 -10.639 12.393 1.00 68.19 117 THR A O 1
ATOM 910 N N . ALA A 1 118 ? -10.474 -11.325 11.302 1.00 74.62 118 ALA A N 1
ATOM 911 C CA . ALA A 1 118 ? -9.863 -12.468 10.620 1.00 74.62 118 ALA A CA 1
ATOM 912 C C . ALA A 1 118 ? -8.668 -12.081 9.726 1.00 74.62 118 ALA A C 1
ATOM 914 O O . ALA A 1 118 ? -7.604 -12.693 9.803 1.00 74.62 118 ALA A O 1
ATOM 915 N N . ASN A 1 119 ? -8.817 -11.029 8.916 1.00 78.62 119 ASN A N 1
ATOM 916 C CA . ASN A 1 119 ? -7.766 -10.589 7.989 1.00 78.62 119 ASN A CA 1
ATOM 917 C C . ASN A 1 119 ? -6.558 -9.961 8.695 1.00 78.62 119 ASN A C 1
ATOM 919 O O . ASN A 1 119 ? -5.452 -9.985 8.164 1.00 78.62 119 ASN A O 1
ATOM 923 N N . ALA A 1 120 ? -6.764 -9.393 9.883 1.00 83.62 120 ALA A N 1
ATOM 924 C CA . ALA A 1 120 ? -5.720 -8.719 10.641 1.00 83.62 120 ALA A CA 1
ATOM 925 C C . ALA A 1 120 ? -5.185 -9.566 11.805 1.00 83.62 120 ALA A C 1
ATOM 927 O O . ALA A 1 120 ? -4.462 -9.013 12.624 1.00 83.62 120 ALA A O 1
ATOM 928 N N . MET A 1 121 ? -5.507 -10.867 11.921 1.00 82.06 121 MET A N 1
ATOM 929 C CA . MET A 1 121 ? -5.159 -11.696 13.096 1.00 82.06 121 MET A CA 1
ATOM 930 C C . MET A 1 121 ? -3.655 -11.771 13.395 1.00 82.06 121 MET A C 1
ATOM 932 O O . MET A 1 121 ? -3.270 -11.735 14.563 1.00 82.06 121 MET A O 1
ATOM 936 N N . PHE A 1 122 ? -2.812 -11.798 12.363 1.00 85.88 122 PHE A N 1
ATOM 937 C CA . PHE A 1 122 ? -1.350 -11.862 12.499 1.00 85.88 122 PHE A CA 1
ATOM 938 C C . PHE A 1 122 ? -0.673 -10.483 12.539 1.00 85.88 122 PHE A C 1
ATOM 940 O O 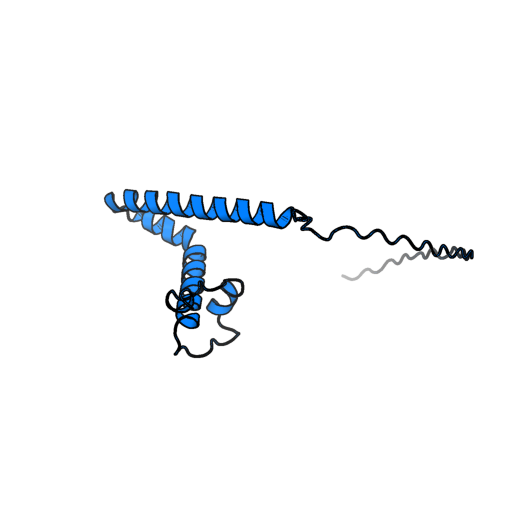. PHE A 1 122 ? 0.549 -10.388 12.581 1.00 85.88 122 PHE A O 1
ATOM 947 N N . TYR A 1 123 ? -1.454 -9.400 12.500 1.00 86.56 123 TYR A N 1
ATOM 948 C CA . TYR A 1 123 ? -0.921 -8.046 12.577 1.00 86.56 123 TYR A CA 1
ATOM 949 C C . TYR A 1 123 ? -0.627 -7.658 14.030 1.00 86.56 123 TYR A C 1
ATOM 951 O O . TYR A 1 123 ? -1.517 -7.696 14.885 1.00 86.56 123 TYR A O 1
ATOM 959 N N . HIS A 1 124 ? 0.612 -7.243 14.289 1.00 87.81 124 HIS A N 1
ATOM 960 C CA . HIS A 1 124 ? 1.044 -6.709 15.577 1.00 87.81 124 HIS A CA 1
ATOM 961 C C . HIS A 1 124 ? 0.992 -5.175 15.559 1.00 87.81 124 HIS A C 1
ATOM 963 O O . HIS A 1 124 ? 1.573 -4.538 14.680 1.00 87.81 124 HIS A O 1
ATOM 969 N N . SER A 1 125 ? 0.285 -4.590 16.529 1.00 85.44 125 SER A N 1
ATOM 970 C CA . SER A 1 125 ? 0.169 -3.136 16.693 1.00 85.44 125 SER A CA 1
ATOM 971 C C . SER A 1 125 ? 1.511 -2.526 17.101 1.00 85.44 125 SER A C 1
ATOM 973 O O . SER A 1 125 ? 2.247 -3.123 17.890 1.00 85.44 125 SER A O 1
ATOM 975 N N . ARG A 1 126 ? 1.831 -1.330 16.591 1.00 86.50 126 ARG A N 1
ATOM 976 C CA . ARG A 1 126 ? 3.038 -0.607 17.015 1.00 86.50 126 ARG A CA 1
ATOM 977 C C . ARG A 1 126 ? 2.827 -0.029 18.420 1.00 86.50 126 ARG A C 1
ATOM 979 O O . ARG A 1 126 ? 1.710 0.410 18.715 1.00 86.50 126 ARG A O 1
ATOM 986 N N . PRO A 1 127 ? 3.876 0.009 19.263 1.00 81.44 127 PRO A N 1
ATOM 987 C CA . PRO A 1 127 ? 3.783 0.592 20.596 1.00 81.44 127 PRO A CA 1
ATOM 988 C C . PRO A 1 127 ? 3.394 2.071 20.521 1.00 81.44 127 PRO A C 1
ATOM 990 O O . PRO A 1 127 ? 3.811 2.802 19.614 1.00 81.44 127 PRO A O 1
ATOM 993 N N . VAL A 1 128 ? 2.584 2.507 21.486 1.00 76.75 128 VAL A N 1
ATOM 994 C CA . VAL A 1 128 ? 2.163 3.906 21.611 1.00 76.75 128 VAL A CA 1
ATOM 995 C C . VAL A 1 128 ? 3.391 4.742 21.991 1.00 76.75 128 VAL A C 1
ATOM 997 O O . VAL A 1 128 ? 4.186 4.287 22.808 1.00 76.75 128 VAL A O 1
ATOM 1000 N N . PRO A 1 129 ? 3.584 5.959 21.449 1.00 70.81 129 PRO A N 1
ATOM 1001 C CA . PRO A 1 129 ? 4.752 6.778 21.777 1.00 70.81 129 PRO A CA 1
ATOM 1002 C C . PRO A 1 129 ? 4.968 6.979 23.284 1.00 70.81 129 PRO A C 1
ATOM 1004 O O . PRO A 1 129 ? 6.103 6.929 23.730 1.00 70.81 129 PRO A O 1
ATOM 1007 N N . SER A 1 130 ? 3.892 7.110 24.068 1.00 67.50 130 SER A N 1
ATOM 1008 C CA . SER A 1 130 ? 3.956 7.261 25.530 1.00 67.50 130 SER A CA 1
ATOM 1009 C C . SER A 1 130 ? 4.497 6.037 26.284 1.00 67.50 130 SER A C 1
ATOM 1011 O O . SER A 1 130 ? 4.863 6.176 27.442 1.00 67.50 130 SER A O 1
ATOM 1013 N N . ASP A 1 131 ? 4.546 4.864 25.649 1.00 59.44 131 ASP A N 1
ATOM 1014 C CA . ASP A 1 131 ? 5.059 3.607 26.218 1.00 59.44 131 ASP A CA 1
ATOM 1015 C C . ASP A 1 131 ? 6.568 3.423 25.952 1.00 59.44 131 ASP A C 1
ATOM 1017 O O . ASP A 1 131 ? 7.208 2.567 26.545 1.00 59.44 131 ASP A O 1
ATOM 1021 N N . ARG A 1 132 ? 7.166 4.236 25.062 1.00 59.53 132 ARG A N 1
ATOM 1022 C CA . ARG A 1 132 ? 8.591 4.135 24.684 1.00 59.53 132 ARG A CA 1
ATOM 1023 C C . ARG A 1 132 ? 9.544 4.874 25.633 1.00 59.53 132 ARG A C 1
ATOM 1025 O O . ARG A 1 132 ? 10.751 4.702 25.493 1.00 59.53 132 ARG A O 1
ATOM 1032 N N . ASP A 1 133 ? 9.012 5.696 26.539 1.00 56.91 133 ASP A N 1
ATOM 1033 C CA . ASP A 1 133 ? 9.761 6.580 27.452 1.00 56.91 133 ASP A CA 1
ATOM 1034 C C . ASP A 1 133 ? 9.779 6.088 28.921 1.00 56.91 133 ASP A C 1
ATOM 1036 O O . ASP A 1 133 ? 10.186 6.836 29.811 1.00 56.91 133 ASP A O 1
ATOM 1040 N N . THR A 1 134 ? 9.332 4.855 29.200 1.00 47.38 134 THR A N 1
ATOM 1041 C CA . THR A 1 134 ? 9.408 4.218 30.536 1.00 47.38 134 THR A CA 1
ATOM 1042 C C . THR A 1 134 ? 10.291 2.979 30.482 1.00 47.38 134 THR A C 1
ATOM 1044 O O . THR A 1 134 ? 11.008 2.732 31.477 1.00 47.38 134 THR A O 1
#

Solvent-accessible surface area (backbone atoms only — not comparable to full-atom values): 8975 Å² total; per-residue (Å²): 141,87,88,85,90,82,89,86,90,79,91,83,82,88,82,91,80,90,72,88,80,91,77,90,76,90,72,88,71,90,69,86,68,76,84,71,74,80,72,74,75,50,67,70,55,56,54,45,50,54,51,51,50,51,50,53,50,52,51,50,57,46,51,57,49,48,62,59,51,59,77,70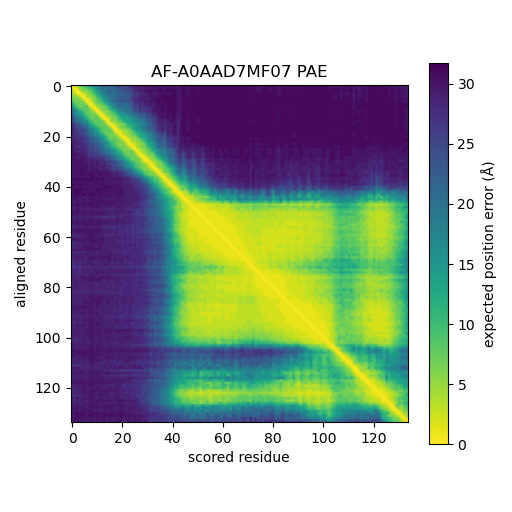,68,54,65,68,59,50,53,48,48,51,69,74,37,46,68,58,53,54,45,52,51,27,40,54,51,49,33,54,41,74,72,35,100,82,54,82,81,76,62,94,79,40,68,56,50,63,74,27,65,88,61,78,64,78,82,55,76,84,69,76,80,117

Sequence (134 aa):
MIIPTAQNGARAEDSDAEGDDGVGSDDDGDGLVDTGNSVELNPGREMFDERLTAYIQTMRDFCDGLEYQRKFQDSRFLNTLERQGAGFFRLAENCLSRERRTNSTCSAAPTTWEQSTANAMFYHSRPVPSDRDT

Mean predicted aligned error: 17.63 Å

Radius of gyration: 29.88 Å; Cα contacts (8 Å, |Δi|>4): 30; chains: 1; bounding box: 61×77×48 Å

Organism: NCBI:txid230809

Secondary structure (DSSP, 8-state):
-----------------------------------S------HHHHHHHHHHHHHHHHHHHHHHHHHHHGGG--HHHHHHHHHHHHHHHHHHHHHHHHHHHHH-S--PPPPTT-HHHHHTTTPPPPPPGGGTT-